Protein AF-A0A387FQD9-F1 (afdb_monomer)

Radius of gyration: 23.1 Å; Cα contacts (8 Å, |Δi|>4): 58; chains: 1; bounding box: 41×19×72 Å

Secondary structure (DSSP, 8-state):
-HHHHHHHHHHHHHHHHHHHHHHHHHHHHHHHHHHHHHHHHHHHHHHHHHHHHSPPPHHHHHHHHHHHHHHHHHHHHHHHHHHHHHHHHHHHHHHHHHHHHHTT-

Foldseek 3Di:
DVVVLVVVLVVLVVVLVVLVVVLVVLVVVLVVLVVVLVVLVVVLVVLVVVVVVDPDDPVSVVVNVVSVVVSVVSVVVSVVSVVVNVVSVVVSVVSVVVSVVSVVD

Organism: NCBI:txid1312183

Structure (mmCIF, N/CA/C/O backbone):
data_AF-A0A387FQD9-F1
#
_entry.id   AF-A0A387FQD9-F1
#
loop_
_atom_site.group_PDB
_atom_site.id
_atom_site.type_symbol
_atom_site.label_atom_id
_atom_site.label_alt_id
_atom_site.label_comp_id
_atom_site.label_asym_id
_atom_site.label_entity_id
_atom_site.label_seq_id
_atom_site.pdbx_PDB_ins_code
_atom_site.Cartn_x
_atom_site.Cartn_y
_atom_site.Cartn_z
_atom_site.occupancy
_atom_site.B_iso_or_equiv
_atom_site.auth_seq_id
_atom_site.auth_comp_id
_atom_site.auth_asym_id
_atom_site.auth_atom_id
_atom_site.pdbx_PDB_model_num
ATOM 1 N N . MET A 1 1 ? 15.376 8.543 -37.983 1.00 59.47 1 MET A N 1
ATOM 2 C CA . MET A 1 1 ? 15.934 7.271 -37.478 1.00 59.47 1 MET A CA 1
ATOM 3 C C . MET A 1 1 ? 16.839 7.515 -36.285 1.00 59.47 1 MET A C 1
ATOM 5 O O . MET A 1 1 ? 16.264 7.717 -35.237 1.00 59.47 1 MET A O 1
ATOM 9 N N . ALA A 1 2 ? 18.167 7.669 -36.391 1.00 68.06 2 ALA A N 1
ATOM 10 C CA . ALA A 1 2 ? 19.024 7.744 -35.187 1.00 68.06 2 ALA A CA 1
ATOM 11 C C . ALA A 1 2 ? 18.677 8.854 -34.158 1.00 68.06 2 ALA A C 1
ATOM 13 O O . ALA A 1 2 ? 18.931 8.684 -32.970 1.00 68.06 2 ALA A O 1
ATOM 14 N N . ASP A 1 3 ? 18.108 9.982 -34.599 1.00 73.62 3 ASP A N 1
ATOM 15 C CA . ASP A 1 3 ? 17.670 11.077 -33.711 1.00 73.62 3 ASP A CA 1
ATOM 16 C C . ASP A 1 3 ? 16.284 10.805 -33.082 1.00 73.62 3 ASP A C 1
ATOM 18 O O . ASP A 1 3 ? 16.057 11.109 -31.918 1.00 73.62 3 ASP A O 1
ATOM 22 N N . GLU A 1 4 ? 15.385 10.129 -33.811 1.00 77.56 4 GLU A N 1
ATOM 23 C CA . GLU A 1 4 ? 14.048 9.739 -33.325 1.00 77.56 4 GLU A CA 1
ATOM 24 C C . GLU A 1 4 ? 14.126 8.596 -32.303 1.00 77.56 4 GLU A C 1
ATOM 26 O O . GLU A 1 4 ? 13.404 8.612 -31.308 1.00 77.56 4 GLU A O 1
ATOM 31 N N . ASP A 1 5 ? 15.032 7.633 -32.507 1.00 81.94 5 ASP A N 1
ATOM 32 C CA . ASP A 1 5 ? 15.258 6.523 -31.571 1.00 81.94 5 ASP A CA 1
ATOM 33 C C . ASP A 1 5 ? 15.861 7.029 -30.252 1.00 81.94 5 ASP A C 1
ATOM 35 O O . ASP A 1 5 ? 15.514 6.569 -29.161 1.00 81.94 5 ASP A O 1
ATOM 39 N N . LYS A 1 6 ? 16.716 8.054 -30.342 1.00 86.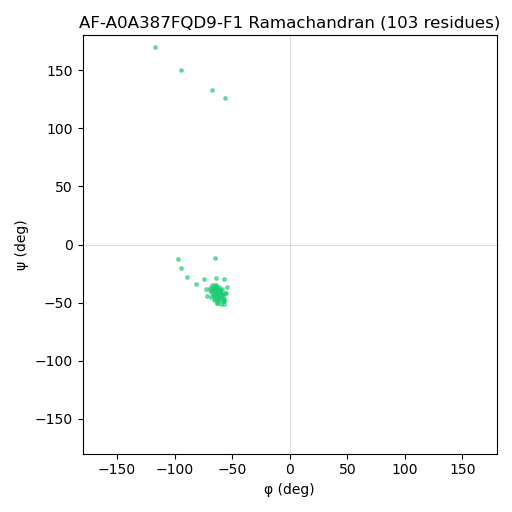06 6 LYS A N 1
ATOM 40 C CA . LYS A 1 6 ? 17.279 8.747 -29.184 1.00 86.06 6 LYS A CA 1
ATOM 41 C C . LYS A 1 6 ? 16.215 9.539 -28.419 1.00 86.06 6 LYS A C 1
ATOM 43 O O . LYS A 1 6 ? 16.163 9.436 -27.194 1.00 86.06 6 LYS A O 1
ATOM 48 N N . ASP A 1 7 ? 15.352 10.274 -29.117 1.00 90.81 7 ASP A N 1
ATOM 49 C CA . ASP A 1 7 ? 14.244 11.010 -28.499 1.00 90.81 7 ASP A CA 1
ATOM 50 C C . ASP A 1 7 ? 13.234 10.066 -27.824 1.00 90.81 7 ASP A C 1
ATOM 52 O O . ASP A 1 7 ? 12.759 10.341 -26.716 1.00 90.81 7 ASP A O 1
ATOM 56 N N . LEU A 1 8 ? 12.946 8.916 -28.446 1.00 91.50 8 LEU A N 1
ATOM 57 C CA . LEU A 1 8 ? 12.107 7.867 -27.865 1.00 91.50 8 LEU A CA 1
ATOM 58 C C . LEU A 1 8 ? 12.738 7.279 -26.596 1.00 91.50 8 LEU A C 1
ATOM 60 O O . LEU A 1 8 ? 12.064 7.153 -25.570 1.00 91.50 8 LEU A O 1
ATOM 64 N N . LEU A 1 9 ? 14.030 6.948 -26.637 1.00 93.75 9 LEU A N 1
ATOM 65 C CA . LEU A 1 9 ? 14.754 6.433 -25.478 1.00 93.75 9 LEU A CA 1
ATOM 66 C C . LEU A 1 9 ? 14.760 7.445 -24.323 1.00 93.75 9 LEU A C 1
ATOM 68 O O . LEU A 1 9 ? 14.489 7.075 -23.177 1.00 93.75 9 LEU A O 1
ATOM 72 N N . ASP A 1 10 ? 15.007 8.723 -24.611 1.00 95.25 10 ASP A N 1
ATOM 73 C CA . ASP A 1 10 ? 14.970 9.795 -23.615 1.00 95.25 10 ASP A CA 1
ATOM 74 C C . ASP A 1 10 ? 13.569 9.950 -22.999 1.00 95.25 10 ASP A C 1
ATOM 76 O O . ASP A 1 10 ? 13.440 10.142 -21.782 1.00 95.25 10 ASP A O 1
ATOM 80 N N . ALA A 1 11 ? 12.506 9.823 -23.799 1.00 96.06 11 ALA A N 1
ATOM 81 C CA . ALA A 1 11 ? 11.130 9.841 -23.310 1.00 96.06 11 ALA A CA 1
ATOM 82 C C . ALA A 1 11 ? 10.830 8.649 -22.382 1.00 96.06 11 ALA A C 1
ATOM 84 O O . ALA A 1 11 ? 10.265 8.838 -21.299 1.00 96.06 11 ALA A O 1
ATOM 85 N N . LEU A 1 12 ? 11.259 7.439 -22.754 1.00 97.06 12 LEU A N 1
ATOM 86 C CA . LEU A 1 12 ? 11.090 6.232 -21.938 1.00 97.06 12 LEU A CA 1
ATOM 87 C C . LEU A 1 12 ? 11.847 6.329 -20.609 1.00 97.06 12 LEU A C 1
ATOM 89 O O . LEU A 1 12 ? 11.294 6.009 -19.555 1.00 97.06 12 LEU A O 1
ATOM 93 N N . VAL A 1 13 ? 13.083 6.834 -20.621 1.00 96.56 13 VAL A N 1
ATOM 94 C CA . VAL A 1 13 ? 13.875 7.032 -19.397 1.00 96.56 13 VAL A CA 1
ATOM 95 C C . VAL A 1 13 ? 13.205 8.045 -18.465 1.00 96.56 13 VAL A C 1
ATOM 97 O O . VAL A 1 13 ? 13.109 7.796 -17.261 1.00 96.56 13 VAL A O 1
ATOM 100 N N . ARG A 1 14 ? 12.684 9.162 -18.991 1.00 97.75 14 ARG A N 1
ATOM 101 C CA . ARG A 1 14 ? 11.923 10.135 -18.184 1.00 97.75 14 ARG A CA 1
ATOM 102 C C . ARG A 1 14 ? 10.668 9.508 -17.585 1.00 97.75 14 ARG A C 1
ATOM 104 O O . ARG A 1 14 ? 10.404 9.705 -16.398 1.00 97.75 14 ARG A O 1
ATOM 111 N N . LYS A 1 15 ? 9.928 8.722 -18.376 1.00 97.69 15 LYS A N 1
ATOM 112 C CA . LYS A 1 15 ? 8.748 7.990 -17.903 1.00 97.69 15 LYS A CA 1
ATOM 113 C C . LYS A 1 15 ? 9.114 7.039 -16.762 1.00 97.69 15 LYS A C 1
ATOM 115 O O . LYS A 1 15 ? 8.473 7.076 -15.716 1.00 97.69 15 LYS A O 1
ATOM 120 N N . ARG A 1 16 ? 10.194 6.267 -16.911 1.00 97.69 16 ARG A N 1
ATOM 121 C CA . ARG A 1 16 ? 10.705 5.362 -15.872 1.00 97.69 16 ARG A CA 1
ATOM 122 C C . ARG A 1 16 ? 11.017 6.095 -14.568 1.00 97.69 16 ARG A C 1
ATOM 124 O O . ARG A 1 16 ? 10.604 5.649 -13.503 1.00 97.69 16 ARG A O 1
ATOM 131 N N . VAL A 1 17 ? 11.731 7.222 -14.635 1.00 98.12 17 VAL A N 1
ATOM 132 C CA . VAL A 1 17 ? 12.060 8.029 -13.444 1.00 98.12 17 VAL A CA 1
ATOM 133 C C . VAL A 1 17 ? 10.789 8.525 -12.752 1.00 98.12 17 VAL A C 1
ATOM 135 O O . VAL A 1 17 ? 10.693 8.449 -11.527 1.00 98.12 17 VAL A O 1
ATOM 138 N N . SER A 1 18 ? 9.797 8.977 -13.525 1.00 98.25 18 SER A N 1
ATOM 139 C CA . SER A 1 18 ? 8.501 9.392 -12.983 1.00 98.25 18 SER A CA 1
ATOM 140 C C . SER A 1 18 ? 7.778 8.239 -12.283 1.00 98.25 18 SER A C 1
ATOM 142 O O . SER A 1 18 ? 7.309 8.412 -11.162 1.00 98.25 18 SER A O 1
ATOM 144 N N . LEU A 1 19 ? 7.722 7.056 -12.900 1.00 97.94 19 LEU A N 1
ATOM 145 C CA . LEU A 1 19 ? 7.061 5.885 -12.318 1.00 97.94 19 LEU A CA 1
ATOM 146 C C . LEU A 1 19 ? 7.743 5.410 -11.033 1.00 97.94 19 LEU A C 1
ATOM 148 O O . LEU A 1 19 ? 7.068 5.148 -10.044 1.00 97.94 19 LEU A O 1
ATOM 152 N N . VAL A 1 20 ? 9.077 5.378 -10.995 1.00 97.88 20 VAL A N 1
ATOM 153 C CA . VAL A 1 20 ? 9.823 5.036 -9.771 1.00 97.88 20 VAL A CA 1
ATOM 154 C C . VAL A 1 20 ? 9.538 6.039 -8.646 1.00 97.88 20 VAL A C 1
ATOM 156 O O . VAL A 1 20 ? 9.434 5.650 -7.480 1.00 97.88 20 VAL A O 1
ATOM 159 N N . SER A 1 21 ? 9.372 7.324 -8.975 1.00 98.19 21 SER A N 1
ATOM 160 C CA . SER A 1 21 ? 8.947 8.335 -8.002 1.00 98.19 21 SER A CA 1
ATOM 161 C C . SER A 1 21 ? 7.543 8.043 -7.462 1.00 98.19 21 SER A C 1
ATOM 163 O O . SER A 1 21 ? 7.348 8.079 -6.246 1.00 98.19 21 SER A O 1
ATOM 165 N N . THR A 1 22 ? 6.601 7.670 -8.334 1.00 98.06 22 THR A N 1
ATOM 166 C CA . THR A 1 22 ? 5.249 7.239 -7.950 1.00 98.06 22 THR A CA 1
ATOM 167 C C . THR A 1 22 ? 5.282 6.016 -7.033 1.00 98.06 22 THR A C 1
ATOM 169 O O . THR A 1 22 ? 4.727 6.077 -5.938 1.00 98.06 22 THR A O 1
ATOM 172 N N . VAL A 1 23 ? 5.997 4.947 -7.407 1.00 98.38 23 VAL A N 1
ATOM 173 C CA . VAL A 1 23 ? 6.153 3.731 -6.582 1.00 98.38 23 VAL A CA 1
ATOM 174 C C . VAL A 1 23 ? 6.724 4.074 -5.206 1.00 98.38 23 VAL A C 1
ATOM 176 O O . VAL A 1 23 ? 6.231 3.593 -4.187 1.00 98.38 23 VAL A O 1
ATOM 179 N N . SER A 1 24 ? 7.717 4.965 -5.152 1.00 98.12 24 SER A N 1
ATOM 180 C CA . SER A 1 24 ? 8.326 5.400 -3.889 1.00 98.12 24 SER A CA 1
ATOM 181 C C . SER A 1 24 ? 7.327 6.149 -3.000 1.00 98.12 24 SER A C 1
ATOM 183 O O . SER A 1 24 ? 7.265 5.905 -1.794 1.00 98.12 24 SER A O 1
ATOM 185 N N . ALA A 1 25 ? 6.523 7.043 -3.582 1.00 98.44 25 ALA A N 1
ATOM 186 C CA . ALA A 1 25 ? 5.497 7.788 -2.857 1.00 98.44 25 ALA A CA 1
ATOM 187 C C . ALA A 1 25 ? 4.378 6.871 -2.338 1.00 98.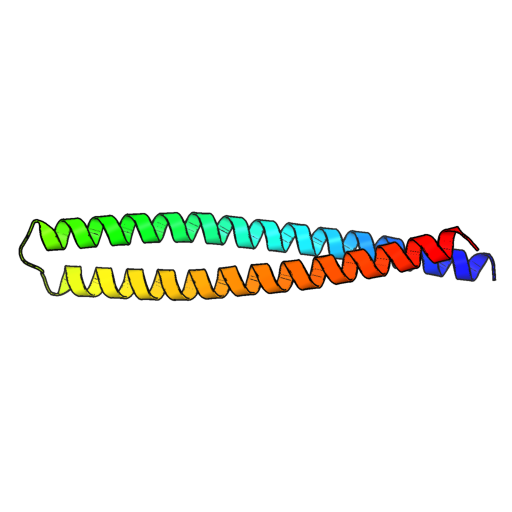44 25 ALA A C 1
ATOM 189 O O . ALA A 1 25 ? 3.969 6.994 -1.180 1.00 98.44 25 ALA A O 1
ATOM 190 N N . LEU A 1 26 ? 3.922 5.925 -3.162 1.00 98.25 26 LEU A N 1
ATOM 191 C CA . LEU A 1 26 ? 2.919 4.935 -2.779 1.00 98.25 26 LEU A CA 1
ATOM 192 C C . LEU A 1 26 ? 3.438 4.006 -1.679 1.00 98.25 26 LEU A C 1
ATOM 194 O O . LEU A 1 26 ? 2.760 3.812 -0.675 1.00 98.25 26 LEU A O 1
ATOM 198 N N . THR A 1 27 ? 4.677 3.525 -1.799 1.00 98.31 27 THR A N 1
ATOM 199 C CA . THR A 1 27 ? 5.330 2.708 -0.764 1.00 98.31 27 THR A CA 1
ATOM 200 C C . THR A 1 27 ? 5.424 3.459 0.564 1.00 98.31 27 THR A C 1
ATOM 202 O O . THR A 1 27 ? 5.123 2.905 1.622 1.00 98.31 27 THR A O 1
ATOM 205 N N . ALA A 1 28 ? 5.781 4.747 0.537 1.00 98.56 28 ALA A N 1
ATOM 206 C CA . ALA A 1 28 ? 5.810 5.576 1.741 1.00 98.56 28 ALA A CA 1
ATOM 207 C C . ALA A 1 28 ? 4.411 5.758 2.361 1.00 98.56 28 ALA A C 1
ATOM 209 O O . ALA A 1 28 ? 4.263 5.710 3.586 1.00 98.56 28 ALA A O 1
ATOM 210 N N . LYS A 1 29 ? 3.377 5.940 1.529 1.00 98.38 29 LYS A N 1
ATOM 211 C CA . LYS A 1 29 ? 1.975 6.025 1.963 1.00 98.38 29 LYS A CA 1
ATOM 212 C C . LYS A 1 29 ? 1.509 4.710 2.598 1.00 98.38 29 LYS A C 1
ATOM 214 O O . LYS A 1 29 ? 0.958 4.752 3.698 1.00 98.38 29 LYS A O 1
ATOM 219 N N . ALA A 1 30 ? 1.789 3.571 1.966 1.00 98.50 30 ALA A N 1
ATOM 220 C CA . ALA A 1 30 ? 1.477 2.242 2.488 1.00 98.50 30 ALA A CA 1
ATOM 221 C C . ALA A 1 30 ? 2.162 2.001 3.843 1.00 98.50 30 ALA A C 1
ATOM 223 O O . ALA A 1 30 ? 1.498 1.651 4.816 1.00 98.50 30 ALA A O 1
ATOM 224 N N . LEU A 1 31 ? 3.457 2.314 3.966 1.00 98.50 31 LEU A N 1
ATOM 225 C CA . LEU A 1 31 ? 4.183 2.181 5.233 1.00 98.50 31 LEU A CA 1
ATOM 226 C C . LEU A 1 31 ? 3.570 3.040 6.350 1.00 98.50 31 LEU A C 1
ATOM 228 O O . LEU A 1 31 ? 3.412 2.574 7.479 1.00 98.50 31 LEU A O 1
ATOM 232 N N . LYS A 1 32 ? 3.193 4.286 6.042 1.00 98.38 32 LYS A N 1
ATOM 233 C CA . LYS A 1 32 ? 2.530 5.174 7.00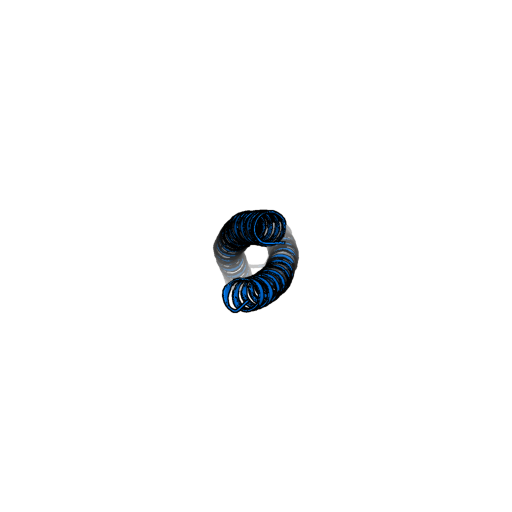6 1.00 98.38 32 LYS A CA 1
ATOM 234 C C . LYS A 1 32 ? 1.177 4.612 7.452 1.00 98.38 32 LYS A C 1
ATOM 236 O O . LYS A 1 32 ? 0.854 4.685 8.636 1.00 98.38 32 LYS A O 1
ATOM 241 N N . LEU A 1 33 ? 0.396 4.054 6.526 1.00 98.25 33 LEU A N 1
ATOM 242 C CA . LEU A 1 33 ? -0.875 3.402 6.842 1.00 98.25 33 LEU A CA 1
ATOM 243 C C . LEU A 1 33 ? -0.659 2.166 7.719 1.00 98.25 33 LEU A C 1
ATOM 245 O O . LEU A 1 33 ? -1.321 2.053 8.744 1.00 98.25 33 LEU A O 1
ATOM 249 N N . ALA A 1 34 ? 0.310 1.305 7.402 1.00 97.88 34 ALA A N 1
ATOM 250 C CA . ALA A 1 34 ? 0.642 0.126 8.205 1.00 97.88 34 ALA A CA 1
ATOM 251 C C . ALA A 1 34 ? 1.040 0.484 9.651 1.00 97.88 34 ALA A C 1
ATOM 253 O O . ALA A 1 34 ? 0.583 -0.144 10.611 1.00 97.88 34 ALA A O 1
ATOM 254 N N . GLN A 1 35 ? 1.849 1.535 9.822 1.00 98.19 35 GLN A N 1
ATOM 255 C CA . GLN A 1 35 ? 2.210 2.057 11.144 1.00 98.19 35 GLN A CA 1
ATOM 256 C C . GLN A 1 35 ? 0.984 2.573 11.903 1.00 98.19 35 GLN A C 1
ATOM 258 O O . GLN A 1 35 ? 0.819 2.288 13.087 1.00 98.19 35 GLN A O 1
ATOM 263 N N . ALA A 1 36 ? 0.110 3.315 11.223 1.00 97.94 36 ALA A N 1
ATOM 264 C CA . ALA A 1 36 ? -1.081 3.876 11.839 1.00 97.94 36 ALA A CA 1
ATOM 265 C C . ALA A 1 36 ? -2.115 2.789 12.199 1.00 97.94 36 ALA A C 1
ATOM 267 O O . ALA A 1 36 ? -2.688 2.850 13.283 1.00 97.94 36 ALA A O 1
ATOM 268 N N . ILE A 1 37 ? -2.294 1.765 11.354 1.00 98.31 37 ILE A N 1
ATOM 269 C CA . ILE A 1 37 ? -3.111 0.573 11.649 1.00 98.31 37 ILE A CA 1
ATOM 270 C C . ILE A 1 37 ? -2.595 -0.110 12.915 1.00 98.31 37 ILE A C 1
ATOM 272 O O . ILE A 1 37 ? -3.381 -0.391 13.811 1.00 98.31 37 ILE A O 1
ATOM 276 N N . SER A 1 38 ? -1.277 -0.299 13.029 1.00 97.94 38 SER A N 1
ATOM 277 C CA . SER A 1 38 ? -0.673 -0.900 14.225 1.00 97.94 38 SER A CA 1
ATOM 278 C C . SER A 1 38 ? -0.988 -0.099 15.495 1.00 97.94 38 SER A C 1
ATOM 280 O O . SER A 1 38 ? -1.242 -0.686 16.541 1.00 97.94 38 SER A O 1
ATOM 282 N N . GLY A 1 39 ? -1.006 1.237 15.410 1.00 97.69 39 GLY A N 1
ATOM 283 C CA . GLY A 1 39 ? -1.420 2.097 16.521 1.00 97.69 39 GLY A CA 1
ATOM 284 C C . GLY A 1 39 ? -2.879 1.871 16.929 1.00 97.69 39 GLY A C 1
ATOM 285 O O . GLY A 1 39 ? -3.156 1.643 18.103 1.00 97.69 39 GLY A O 1
ATOM 286 N N . VAL A 1 40 ? -3.796 1.855 15.957 1.00 97.81 40 VAL A N 1
ATOM 287 C CA . VAL A 1 40 ? -5.227 1.622 16.216 1.00 97.81 40 VAL A CA 1
ATOM 288 C C . VAL A 1 40 ? -5.480 0.212 16.757 1.00 97.81 40 VAL A C 1
ATOM 290 O O . VAL A 1 40 ? -6.282 0.047 17.670 1.00 97.81 40 VAL A O 1
ATOM 293 N N . ASP A 1 41 ? -4.774 -0.804 16.261 1.00 98.19 41 ASP A N 1
ATOM 294 C CA . ASP A 1 41 ? -4.913 -2.182 16.746 1.00 98.19 41 ASP A CA 1
ATOM 295 C C . ASP A 1 41 ? -4.470 -2.329 18.210 1.00 98.19 41 ASP A C 1
ATOM 297 O O . ASP A 1 41 ? -5.091 -3.063 18.982 1.00 98.19 41 ASP A O 1
ATOM 301 N N . MET A 1 42 ? -3.445 -1.580 18.628 1.00 98.12 42 MET A N 1
ATOM 302 C CA . MET A 1 42 ? -3.047 -1.512 20.037 1.00 98.12 42 MET A CA 1
ATOM 303 C C . MET A 1 42 ? -4.119 -0.843 20.907 1.00 98.12 42 MET A C 1
ATOM 305 O O . MET A 1 42 ? -4.361 -1.296 22.029 1.00 98.12 42 MET A O 1
ATOM 309 N N . ASP A 1 43 ? -4.788 0.195 20.399 1.00 97.44 43 ASP A N 1
ATOM 310 C CA . ASP A 1 43 ? -5.893 0.858 21.100 1.00 97.44 43 ASP A CA 1
ATOM 311 C C . ASP A 1 43 ? -7.135 -0.038 21.204 1.00 97.44 43 ASP A C 1
ATOM 313 O O . ASP A 1 43 ? -7.743 -0.115 22.273 1.00 97.44 43 ASP A O 1
ATOM 317 N N . ILE A 1 44 ? -7.468 -0.779 20.143 1.00 98.25 44 ILE A N 1
ATOM 318 C CA . ILE A 1 44 ? -8.525 -1.801 20.154 1.00 98.25 44 ILE A CA 1
ATOM 319 C C . ILE A 1 44 ? -8.234 -2.834 21.244 1.00 98.25 44 ILE A C 1
ATOM 321 O O . ILE A 1 44 ? -9.081 -3.074 22.103 1.00 98.25 44 ILE A O 1
ATOM 325 N N . LEU A 1 45 ? -7.016 -3.387 21.276 1.00 98.06 45 LEU A N 1
ATOM 326 C CA . LEU A 1 45 ? -6.630 -4.373 22.285 1.00 98.06 45 LEU A CA 1
ATOM 327 C C . LEU A 1 45 ? -6.713 -3.800 23.709 1.00 98.06 45 LEU A C 1
ATOM 329 O O . LEU A 1 45 ? -7.172 -4.480 24.630 1.00 98.06 45 LEU A O 1
ATOM 333 N N . ARG A 1 46 ? -6.293 -2.543 23.911 1.00 97.19 46 ARG A N 1
ATOM 334 C CA . ARG A 1 46 ? -6.438 -1.843 25.198 1.00 97.19 46 ARG A CA 1
ATOM 335 C C . ARG A 1 46 ? -7.907 -1.788 25.626 1.00 97.19 46 ARG A C 1
ATOM 337 O O . ARG A 1 46 ? -8.202 -2.116 26.776 1.00 97.19 46 ARG A O 1
ATOM 344 N N . LEU A 1 47 ? -8.804 -1.391 24.724 1.00 96.94 47 LEU A N 1
ATOM 345 C CA . LEU A 1 47 ? -10.239 -1.259 24.993 1.00 96.94 47 LEU A CA 1
ATOM 346 C C . LEU A 1 47 ? -10.897 -2.608 25.290 1.00 96.94 47 LEU A C 1
ATOM 348 O O . LEU A 1 47 ? -11.645 -2.726 26.261 1.00 96.94 47 LEU A O 1
ATOM 352 N N . GLU A 1 48 ? -10.570 -3.647 24.524 1.00 96.25 48 GLU A N 1
ATOM 353 C CA . GLU A 1 48 ? -11.047 -5.013 24.766 1.00 96.25 48 GLU A CA 1
ATOM 354 C C . GLU A 1 48 ? -10.616 -5.528 26.146 1.00 96.25 48 GLU A C 1
ATOM 356 O O . GLU A 1 48 ? -11.419 -6.105 26.885 1.00 96.25 48 GLU A O 1
ATOM 361 N N . LEU A 1 49 ? -9.365 -5.270 26.542 1.00 96.56 49 LEU A N 1
ATOM 362 C CA . LEU A 1 49 ? -8.860 -5.636 27.866 1.00 96.56 49 LEU A CA 1
ATOM 363 C C . LEU A 1 49 ? -9.553 -4.858 28.990 1.00 96.56 49 LEU A C 1
ATOM 365 O O . LEU A 1 49 ? -9.823 -5.428 30.049 1.00 96.56 49 LEU A O 1
ATOM 369 N N . GLU A 1 50 ? -9.838 -3.573 28.791 1.00 95.56 50 GLU A N 1
ATOM 370 C CA . GLU A 1 50 ? -10.543 -2.744 29.770 1.00 95.56 50 GLU A CA 1
ATOM 371 C C . GLU A 1 50 ? -11.991 -3.209 29.967 1.00 95.56 50 GLU A C 1
ATOM 373 O O . GLU A 1 50 ? -12.431 -3.365 31.109 1.00 95.56 50 GLU A O 1
ATOM 378 N N . ILE A 1 51 ? -12.686 -3.524 28.870 1.00 95.06 51 ILE A N 1
ATOM 379 C CA . ILE A 1 51 ? -14.031 -4.113 28.870 1.00 95.06 51 ILE A CA 1
ATOM 380 C C . ILE A 1 51 ? -14.034 -5.509 29.498 1.00 95.06 51 ILE A C 1
ATOM 382 O O . ILE A 1 51 ? -14.999 -5.881 30.152 1.00 95.06 51 ILE A O 1
ATOM 386 N N . SER A 1 52 ? -12.977 -6.302 29.322 1.00 92.56 52 SER A N 1
ATOM 387 C CA . SER A 1 52 ? -12.897 -7.627 29.942 1.00 92.56 52 SER A CA 1
ATOM 388 C C . SER A 1 52 ? -12.616 -7.566 31.447 1.00 92.56 52 SER A C 1
ATOM 390 O O . SER A 1 52 ? -12.981 -8.497 32.166 1.00 92.56 52 SER A O 1
ATOM 392 N N . ARG A 1 53 ? -11.910 -6.533 31.924 1.00 93.31 53 ARG A N 1
ATOM 393 C CA . ARG A 1 53 ? -11.512 -6.385 33.337 1.00 93.31 53 ARG A CA 1
ATOM 394 C C . ARG A 1 53 ? -12.553 -5.655 34.177 1.00 93.31 53 ARG A C 1
ATOM 396 O O . ARG A 1 53 ? -12.618 -5.885 35.381 1.00 93.31 53 ARG A O 1
ATOM 403 N N . ASN A 1 54 ? -13.339 -4.785 33.555 1.00 86.81 54 ASN A N 1
ATOM 404 C CA . ASN A 1 54 ? -14.389 -4.001 34.195 1.00 86.81 54 ASN A CA 1
ATOM 405 C C . ASN A 1 54 ? -15.757 -4.377 33.614 1.00 86.81 54 ASN A C 1
ATOM 407 O O . ASN A 1 54 ? -15.844 -5.081 32.619 1.00 86.81 54 ASN A O 1
ATOM 411 N 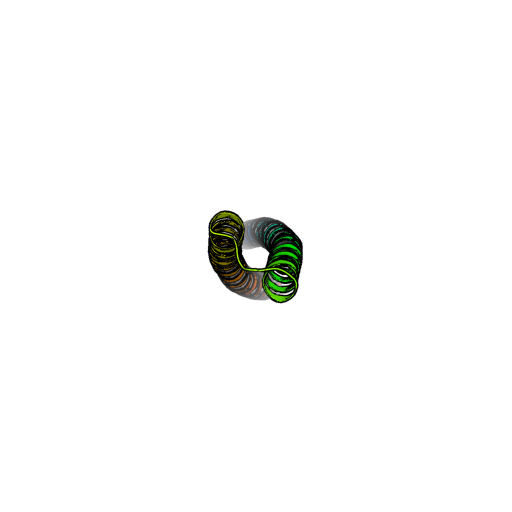N . ALA A 1 55 ? -16.857 -3.917 34.210 1.00 83.38 55 ALA A N 1
ATOM 412 C CA . ALA A 1 55 ? -18.145 -4.037 33.531 1.00 83.38 55 ALA A CA 1
ATOM 413 C C . ALA A 1 55 ? -18.147 -3.128 32.280 1.00 83.38 55 ALA A C 1
ATOM 415 O O . ALA A 1 55 ? -17.752 -1.964 32.404 1.00 83.38 55 ALA A O 1
ATOM 416 N N . PRO A 1 56 ? -18.590 -3.610 31.101 1.00 84.25 56 PRO A N 1
ATOM 417 C CA . PRO A 1 56 ? -18.669 -2.782 29.906 1.00 84.25 56 PRO A CA 1
ATOM 418 C C . PRO A 1 56 ? -19.528 -1.547 30.168 1.00 84.25 56 PRO A C 1
ATOM 420 O O . PRO A 1 56 ? -20.681 -1.654 30.590 1.00 84.25 56 PRO A O 1
ATOM 423 N N . SER A 1 57 ? -18.968 -0.370 29.897 1.00 91.94 57 SER A N 1
ATOM 424 C CA . SER A 1 57 ? -19.730 0.873 29.834 1.00 91.94 57 SER A CA 1
ATOM 425 C C . SER A 1 57 ? -20.130 1.148 28.386 1.00 91.94 57 SER A C 1
ATOM 427 O O . SER A 1 57 ? -19.413 0.782 27.454 1.00 91.94 57 SER A O 1
ATOM 429 N N . THR A 1 58 ? -21.261 1.827 28.180 1.00 91.88 58 THR A N 1
ATOM 430 C CA . THR A 1 58 ? -21.707 2.235 26.837 1.00 91.88 58 THR A CA 1
ATOM 431 C C . THR A 1 58 ? -20.632 3.039 26.103 1.00 91.88 58 THR A C 1
ATOM 433 O O . THR A 1 58 ? -20.447 2.857 24.905 1.00 91.88 58 THR A O 1
ATOM 436 N N . GLN A 1 59 ? -19.887 3.878 26.830 1.00 93.31 59 GLN A N 1
ATOM 437 C CA . GLN A 1 59 ? -18.799 4.677 26.271 1.00 93.31 59 GLN A CA 1
ATOM 438 C C . GLN A 1 59 ? -17.645 3.803 25.760 1.00 93.31 59 GLN A C 1
ATOM 440 O O . GLN A 1 59 ? -17.193 4.010 24.641 1.00 93.31 59 GLN A O 1
ATOM 445 N N . LEU A 1 60 ? -17.210 2.800 26.533 1.00 94.56 60 LEU A N 1
ATOM 446 C CA . LEU A 1 60 ? -16.130 1.896 26.119 1.00 94.56 60 LEU A CA 1
ATOM 447 C C . LEU A 1 60 ? -16.523 1.046 24.907 1.00 94.56 60 LEU A C 1
ATOM 449 O O . LEU A 1 60 ? -15.719 0.851 24.000 1.00 94.56 60 LEU A O 1
ATOM 453 N N . VAL A 1 61 ? -17.765 0.554 24.875 1.00 95.19 61 VAL A N 1
ATOM 454 C CA . VAL A 1 61 ? -18.276 -0.225 23.736 1.00 95.19 61 VAL A CA 1
ATOM 455 C C . VAL A 1 61 ? -18.338 0.634 22.472 1.00 95.19 61 VAL A C 1
ATOM 457 O O . VAL A 1 61 ? -17.980 0.162 21.394 1.00 95.19 61 VAL A O 1
ATOM 460 N N . GLN A 1 62 ? -18.754 1.895 22.600 1.00 96.56 62 GLN A N 1
ATOM 461 C CA . GLN A 1 62 ? -18.773 2.833 21.482 1.00 96.56 62 GLN A CA 1
ATOM 462 C C . GLN A 1 62 ? -17.355 3.158 20.984 1.00 96.56 62 GLN A C 1
ATOM 464 O O . GLN A 1 62 ? -17.105 3.059 19.787 1.00 96.56 62 GLN A O 1
ATOM 469 N N . GLU A 1 63 ? -16.417 3.475 21.882 1.00 97.06 63 GLU A N 1
ATOM 470 C CA . GLU A 1 63 ? -15.020 3.775 21.525 1.00 97.06 63 GLU A CA 1
ATOM 471 C C . GLU A 1 63 ? -14.342 2.582 20.827 1.00 97.06 63 GLU A C 1
ATOM 473 O O . GLU A 1 63 ? -13.610 2.755 19.848 1.00 97.06 63 GLU A O 1
ATOM 478 N N . LEU A 1 64 ? -14.629 1.357 21.285 1.00 97.50 64 LEU A N 1
ATOM 479 C CA . LEU A 1 64 ? -14.155 0.132 20.642 1.00 97.50 64 LEU A CA 1
ATOM 480 C C . LEU A 1 64 ? -14.705 0.002 19.219 1.00 97.50 64 LEU A C 1
ATOM 482 O O . LEU A 1 64 ? -13.943 -0.273 18.293 1.00 97.50 64 LEU A O 1
ATOM 486 N N . HIS A 1 65 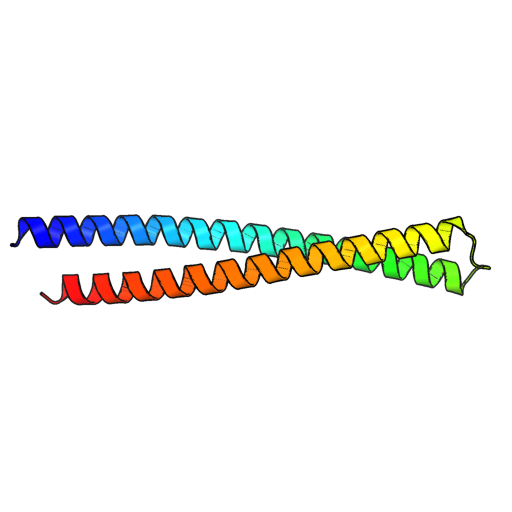? -16.007 0.227 19.035 1.00 97.69 65 HIS A N 1
ATOM 487 C CA . HIS A 1 65 ? -16.636 0.138 17.722 1.00 97.69 65 HIS A CA 1
ATOM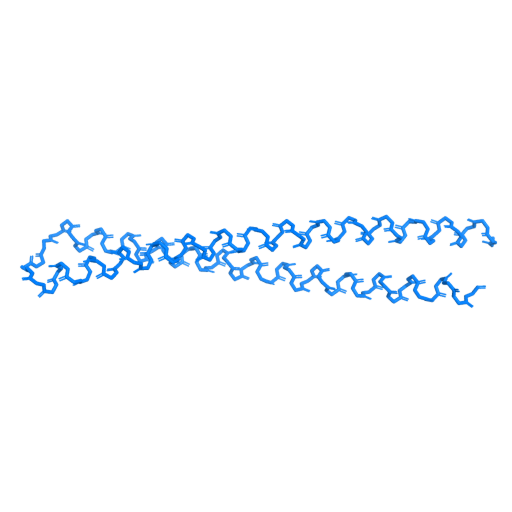 488 C C . HIS A 1 65 ? -16.072 1.178 16.744 1.00 97.69 65 HIS A C 1
ATOM 490 O O . HIS A 1 65 ? -15.690 0.829 15.629 1.00 97.69 65 HIS A O 1
ATOM 496 N N . GLU A 1 66 ? -15.930 2.430 17.181 1.00 97.94 66 GLU A N 1
ATOM 497 C CA . GLU A 1 66 ? -15.343 3.508 16.376 1.00 97.94 66 GLU A CA 1
ATOM 498 C C . GLU A 1 66 ? -13.891 3.194 15.978 1.00 97.94 66 GLU A C 1
ATOM 500 O O . GLU A 1 66 ? -13.491 3.408 14.829 1.00 97.94 66 GLU A O 1
ATOM 505 N N . SER A 1 67 ? -13.109 2.623 16.899 1.00 97.88 67 SER A N 1
ATOM 506 C CA . SER A 1 67 ? -11.727 2.205 16.637 1.00 97.88 67 SER A CA 1
ATOM 507 C C . SER A 1 67 ? -11.660 1.056 15.626 1.00 97.88 67 SER A C 1
ATOM 509 O O . SER A 1 67 ? -10.841 1.090 14.706 1.00 97.88 67 SER A O 1
ATOM 511 N N . GLN A 1 68 ? -12.553 0.069 15.738 1.00 98.25 68 GLN A N 1
ATOM 512 C CA . GLN A 1 68 ? -12.663 -1.051 14.798 1.00 98.25 68 GLN A CA 1
ATOM 513 C C . GLN A 1 68 ? -13.075 -0.591 13.393 1.00 98.25 68 GLN A C 1
ATOM 515 O O . GLN A 1 68 ? -12.461 -1.011 12.408 1.00 98.25 68 GLN A O 1
ATOM 520 N N . GLU A 1 69 ? -14.063 0.302 13.280 1.00 98.31 69 GLU A N 1
ATOM 521 C CA . GLU A 1 69 ? -14.452 0.900 11.998 1.00 98.31 69 GLU A CA 1
ATOM 522 C C . GLU A 1 69 ? -13.298 1.691 11.378 1.00 98.31 69 GLU A C 1
ATOM 524 O O . GLU A 1 69 ? -13.037 1.596 10.175 1.00 98.31 69 GLU A O 1
ATOM 529 N N . ASN A 1 70 ? -12.571 2.455 12.195 1.00 97.19 70 ASN A N 1
ATOM 530 C CA . ASN A 1 70 ? -11.414 3.197 11.729 1.00 97.19 70 ASN A CA 1
ATOM 531 C C . ASN A 1 70 ? -10.313 2.264 11.201 1.00 97.19 70 ASN A C 1
ATOM 533 O O . ASN A 1 70 ? -9.826 2.471 10.089 1.00 97.19 70 ASN A O 1
ATOM 537 N N . ALA A 1 71 ? -9.980 1.202 11.942 1.00 97.88 71 ALA A N 1
ATOM 538 C CA . ALA A 1 71 ? -9.020 0.192 11.505 1.00 97.88 71 ALA A CA 1
ATOM 539 C C . ALA A 1 71 ? -9.447 -0.469 10.185 1.00 97.88 71 ALA A C 1
ATOM 541 O O . ALA A 1 71 ? -8.620 -0.639 9.290 1.00 97.88 71 ALA A O 1
ATOM 542 N N . ALA A 1 72 ? -10.734 -0.795 10.024 1.00 98.25 72 ALA A N 1
ATOM 543 C CA . ALA A 1 72 ? -11.260 -1.375 8.789 1.00 98.25 72 ALA A CA 1
ATOM 544 C C . ALA A 1 72 ? -11.083 -0.436 7.584 1.00 98.25 72 ALA A C 1
ATOM 546 O O . ALA A 1 72 ? -10.582 -0.863 6.544 1.00 98.25 72 ALA A O 1
ATOM 547 N N . ARG A 1 73 ? -11.412 0.857 7.731 1.00 98.19 73 ARG A N 1
ATOM 548 C CA . ARG A 1 73 ? -11.191 1.856 6.668 1.00 98.19 73 ARG A CA 1
ATOM 549 C C . ARG A 1 73 ? -9.714 2.012 6.317 1.00 98.19 73 ARG A C 1
ATOM 551 O O . ARG A 1 73 ? -9.372 2.150 5.148 1.00 98.19 73 ARG A O 1
ATOM 558 N N . MET A 1 74 ? -8.838 2.003 7.319 1.00 97.94 74 MET A N 1
ATOM 55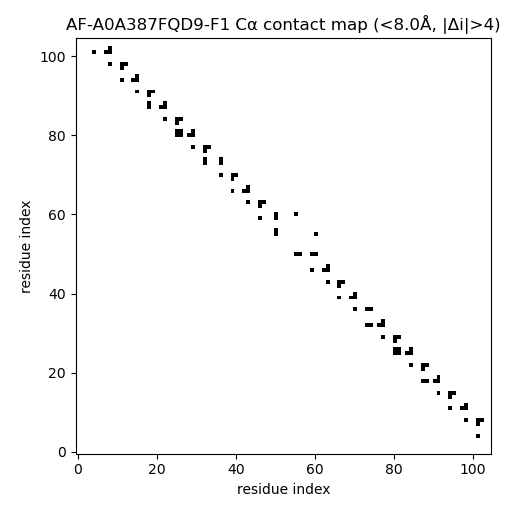9 C CA . MET A 1 74 ? -7.399 2.144 7.101 1.00 97.94 74 MET A CA 1
ATOM 560 C C . MET A 1 74 ? -6.799 0.922 6.407 1.00 97.94 74 MET A C 1
ATOM 562 O O . MET A 1 74 ? -5.938 1.097 5.551 1.00 97.94 74 MET A O 1
ATOM 566 N N . ARG A 1 75 ? -7.268 -0.290 6.735 1.00 98.19 75 ARG A N 1
ATOM 567 C CA . ARG A 1 75 ? -6.882 -1.524 6.033 1.00 98.19 75 ARG A CA 1
ATOM 568 C C . ARG A 1 75 ? -7.311 -1.491 4.572 1.00 98.19 75 ARG A C 1
ATOM 570 O O . ARG A 1 75 ? -6.465 -1.707 3.720 1.00 98.19 75 ARG A O 1
ATOM 577 N N . ALA A 1 76 ? -8.553 -1.099 4.283 1.00 98.31 76 ALA A N 1
ATOM 578 C CA . ALA A 1 76 ? -9.007 -0.929 2.901 1.00 98.31 76 ALA A CA 1
ATOM 579 C C . ALA A 1 76 ? -8.120 0.065 2.128 1.00 98.31 76 ALA A C 1
ATOM 581 O O . ALA A 1 76 ? -7.593 -0.265 1.075 1.00 98.31 76 ALA A O 1
ATOM 582 N N . ALA A 1 77 ? -7.841 1.239 2.706 1.00 97.88 77 ALA A N 1
ATOM 583 C CA . ALA A 1 77 ? -6.957 2.222 2.076 1.00 97.88 77 ALA A CA 1
ATOM 584 C C . ALA A 1 77 ? -5.503 1.735 1.916 1.00 97.88 77 ALA A C 1
ATOM 586 O O . ALA A 1 77 ? -4.784 2.210 1.034 1.00 97.88 77 ALA A O 1
ATOM 587 N N . HIS A 1 78 ? -5.035 0.850 2.799 1.00 98.38 78 HIS A N 1
ATOM 588 C CA . HIS A 1 78 ? -3.722 0.222 2.690 1.00 98.38 78 HIS A CA 1
ATOM 589 C C . HIS A 1 78 ? -3.697 -0.793 1.546 1.00 98.38 78 HIS A C 1
ATOM 591 O O . HIS A 1 78 ? -2.757 -0.766 0.756 1.00 98.38 78 HIS A O 1
ATOM 597 N N . ASP A 1 79 ? -4.730 -1.625 1.426 1.00 98.38 79 ASP A N 1
ATOM 598 C CA . ASP A 1 79 ? -4.872 -2.603 0.348 1.00 98.38 79 ASP A CA 1
ATOM 599 C C . ASP A 1 79 ? -4.965 -1.903 -1.017 1.00 98.38 79 ASP A C 1
ATOM 601 O O . ASP A 1 79 ? -4.206 -2.253 -1.919 1.00 98.38 79 ASP A O 1
ATOM 605 N N . ASP A 1 80 ? -5.741 -0.817 -1.121 1.00 98.31 80 ASP A N 1
ATOM 606 C CA . ASP A 1 80 ? -5.782 0.037 -2.318 1.00 98.31 80 ASP A CA 1
ATOM 607 C C . ASP A 1 80 ? -4.375 0.549 -2.693 1.00 98.31 80 ASP A C 1
ATOM 609 O O . ASP A 1 80 ? -3.981 0.544 -3.858 1.00 98.31 80 ASP A O 1
ATOM 613 N N . CYS A 1 81 ? -3.566 0.963 -1.704 1.00 97.94 81 CYS A N 1
ATOM 614 C CA . CYS A 1 81 ? -2.189 1.392 -1.972 1.00 97.94 81 CYS A CA 1
ATOM 615 C C . CYS A 1 81 ? -1.313 0.244 -2.483 1.00 97.94 81 CYS A C 1
ATOM 617 O O . CYS A 1 81 ? -0.437 0.490 -3.308 1.00 97.94 81 CYS A O 1
ATOM 619 N N . LEU A 1 82 ? -1.501 -0.983 -1.991 1.00 98.31 82 LEU A N 1
ATOM 620 C CA . LEU A 1 82 ? -0.747 -2.142 -2.470 1.00 98.31 82 LEU A CA 1
ATOM 621 C C . LEU A 1 82 ? -1.120 -2.494 -3.914 1.00 98.31 82 LEU A C 1
ATOM 623 O O . LEU A 1 82 ? -0.231 -2.813 -4.703 1.00 98.31 82 LEU A O 1
ATOM 627 N N . GLU A 1 83 ? -2.399 -2.388 -4.274 1.00 98.62 83 GLU A N 1
ATOM 628 C CA . GLU A 1 83 ? -2.861 -2.568 -5.653 1.00 98.62 83 GLU A CA 1
ATOM 629 C C . GLU A 1 83 ? -2.272 -1.498 -6.586 1.00 98.62 83 GL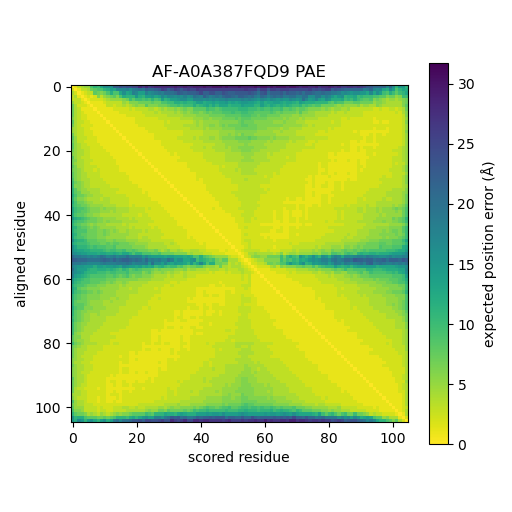U A C 1
ATOM 631 O O . GLU A 1 83 ? -1.734 -1.826 -7.647 1.00 98.62 83 GLU A O 1
ATOM 636 N N . GLU A 1 84 ? -2.284 -0.228 -6.166 1.00 98.31 84 GLU A N 1
ATOM 637 C CA . GLU A 1 84 ? -1.665 0.876 -6.911 1.00 98.31 84 GLU A CA 1
ATOM 638 C C . GLU A 1 84 ? -0.147 0.678 -7.089 1.00 98.31 84 GLU A C 1
ATOM 640 O O . GLU A 1 84 ? 0.392 0.969 -8.160 1.00 98.31 84 GLU A O 1
ATOM 645 N N . ILE A 1 85 ? 0.554 0.165 -6.067 1.00 98.44 85 ILE A N 1
ATOM 646 C CA . ILE A 1 85 ? 1.986 -0.169 -6.157 1.00 98.44 85 ILE A CA 1
ATOM 647 C C . ILE A 1 85 ? 2.208 -1.263 -7.195 1.00 98.44 85 ILE A C 1
ATOM 649 O O . ILE A 1 85 ? 3.041 -1.079 -8.080 1.00 98.44 85 ILE A O 1
ATOM 653 N N . ALA A 1 86 ? 1.458 -2.365 -7.119 1.00 98.44 86 ALA A N 1
ATOM 654 C CA . ALA A 1 86 ? 1.622 -3.494 -8.029 1.00 98.44 86 ALA A CA 1
ATOM 655 C C . ALA A 1 86 ? 1.414 -3.074 -9.495 1.00 98.44 86 ALA A C 1
ATOM 657 O O . ALA A 1 86 ? 2.217 -3.424 -10.360 1.00 98.44 86 ALA A O 1
ATOM 658 N N . ALA A 1 87 ? 0.391 -2.258 -9.764 1.00 98.44 87 ALA A N 1
ATOM 659 C CA . ALA A 1 87 ? 0.138 -1.717 -11.097 1.00 98.44 87 ALA A CA 1
ATOM 660 C C . ALA A 1 87 ? 1.279 -0.802 -11.584 1.00 98.44 87 ALA A C 1
ATOM 662 O O . ALA A 1 87 ? 1.722 -0.901 -12.729 1.00 98.44 87 ALA A O 1
ATOM 663 N N . ALA A 1 88 ? 1.793 0.075 -10.716 1.00 97.94 88 ALA A N 1
ATOM 664 C CA . ALA A 1 88 ? 2.904 0.957 -11.064 1.00 97.94 88 ALA A CA 1
ATOM 665 C C . ALA A 1 88 ? 4.214 0.181 -11.300 1.00 97.94 88 ALA A C 1
ATOM 667 O O . ALA A 1 88 ? 4.985 0.532 -12.194 1.00 97.94 88 ALA A O 1
ATOM 668 N N . GLU A 1 89 ? 4.473 -0.879 -10.533 1.00 98.31 89 GLU A N 1
ATOM 669 C CA . GLU A 1 89 ? 5.624 -1.768 -10.724 1.00 98.31 89 GLU A CA 1
ATOM 670 C C . GLU A 1 89 ? 5.537 -2.551 -12.041 1.00 98.31 89 GLU A C 1
ATOM 672 O O . GLU A 1 89 ? 6.546 -2.691 -12.739 1.00 98.31 89 GLU A O 1
ATOM 677 N N . GLU A 1 90 ? 4.342 -3.008 -12.425 1.00 98.44 90 GLU A N 1
ATOM 678 C CA . GLU A 1 90 ? 4.107 -3.627 -13.732 1.00 98.44 90 GLU A CA 1
ATOM 679 C C . GLU A 1 90 ? 4.404 -2.644 -14.874 1.00 98.44 90 GLU A C 1
ATOM 681 O O . GLU A 1 90 ? 5.131 -2.986 -15.813 1.00 98.44 90 GLU A O 1
ATOM 686 N N . GLU A 1 91 ? 3.951 -1.392 -14.756 1.00 98.19 91 GLU A N 1
ATOM 687 C CA . GLU A 1 91 ? 4.233 -0.359 -15.755 1.00 98.19 91 GLU A CA 1
ATOM 688 C C . GLU A 1 91 ? 5.735 -0.031 -15.845 1.00 98.19 91 GLU A C 1
ATOM 690 O O . GLU A 1 91 ? 6.271 0.167 -16.941 1.00 98.19 91 GLU A O 1
ATOM 695 N N . VAL A 1 92 ? 6.455 -0.015 -14.715 1.00 98.25 92 VAL A N 1
ATOM 696 C CA . VAL A 1 92 ? 7.924 0.112 -14.714 1.00 98.25 92 VAL A CA 1
ATOM 697 C C . VAL A 1 92 ? 8.558 -1.042 -15.485 1.00 98.25 92 VAL A C 1
ATOM 699 O O . VAL A 1 92 ? 9.440 -0.802 -16.310 1.00 98.25 92 VAL A O 1
ATOM 702 N N . ALA A 1 93 ? 8.109 -2.278 -15.260 1.00 98.06 93 ALA A N 1
ATOM 703 C CA . ALA A 1 93 ? 8.642 -3.446 -15.953 1.00 98.06 93 ALA A CA 1
ATOM 704 C C . ALA A 1 93 ? 8.389 -3.390 -17.471 1.00 98.06 93 ALA A C 1
ATOM 706 O O . ALA A 1 93 ? 9.260 -3.776 -18.255 1.00 98.06 93 ALA A O 1
ATOM 707 N N . ASP A 1 94 ? 7.233 -2.881 -17.901 1.00 98.12 94 ASP A N 1
ATOM 708 C CA . ASP A 1 94 ? 6.933 -2.635 -19.315 1.00 98.12 94 ASP A CA 1
ATOM 709 C C . ASP A 1 94 ? 7.853 -1.588 -19.940 1.00 98.12 94 ASP A C 1
ATOM 711 O O . ASP A 1 94 ? 8.378 -1.794 -21.039 1.00 98.12 94 ASP A O 1
ATOM 715 N N . VAL A 1 95 ? 8.077 -0.471 -19.248 1.00 97.69 95 VAL A N 1
ATOM 716 C CA . VAL A 1 95 ? 8.994 0.574 -19.718 1.00 97.69 95 VAL A CA 1
ATOM 717 C C . VAL A 1 95 ? 10.428 0.046 -19.772 1.00 97.69 95 VAL A C 1
ATOM 719 O O . VAL A 1 95 ? 11.131 0.305 -20.747 1.00 97.69 95 VAL A O 1
ATOM 722 N N . ASP A 1 96 ? 10.852 -0.753 -18.793 1.00 97.56 96 ASP A N 1
ATOM 723 C CA . ASP A 1 96 ? 12.182 -1.367 -18.777 1.00 97.56 96 ASP A CA 1
ATOM 724 C C . ASP A 1 96 ? 12.381 -2.330 -19.959 1.00 97.56 96 ASP A C 1
ATOM 726 O O . ASP A 1 96 ? 13.448 -2.323 -20.581 1.00 97.56 96 ASP A O 1
ATOM 730 N N . ARG A 1 97 ? 11.343 -3.086 -20.350 1.00 97.06 97 ARG A N 1
ATOM 731 C CA . ARG A 1 97 ? 11.355 -3.895 -21.583 1.00 97.06 97 ARG A CA 1
ATOM 732 C C . ARG A 1 97 ? 11.497 -3.029 -2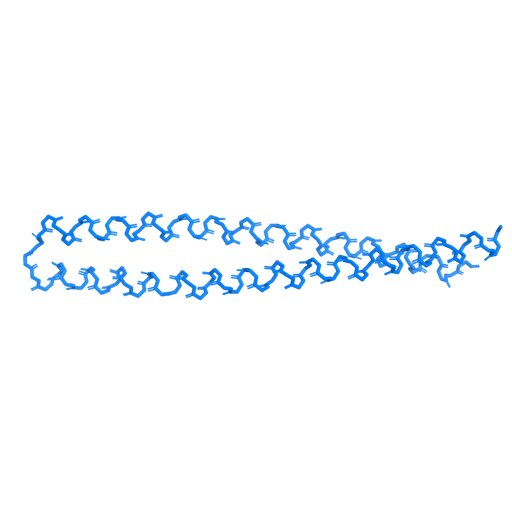2.837 1.00 97.06 97 ARG A C 1
ATOM 734 O O . ARG A 1 97 ? 12.315 -3.349 -23.696 1.00 97.06 97 ARG A O 1
ATOM 741 N N . GLN A 1 98 ? 10.747 -1.932 -22.939 1.00 95.88 98 GLN A N 1
ATOM 742 C CA . GLN A 1 98 ? 10.814 -1.019 -24.090 1.00 95.88 98 GLN A CA 1
ATOM 743 C C . GLN A 1 98 ? 12.187 -0.347 -24.212 1.00 95.88 98 GLN A C 1
ATOM 745 O O . GLN A 1 98 ? 12.746 -0.282 -25.303 1.00 95.88 98 GLN A O 1
ATOM 750 N N . ILE A 1 99 ? 12.766 0.090 -23.089 1.00 94.94 99 ILE A N 1
ATOM 751 C CA . ILE A 1 99 ? 14.124 0.646 -23.039 1.00 94.94 99 ILE A CA 1
ATOM 752 C C . ILE A 1 99 ? 15.150 -0.392 -23.496 1.00 94.94 99 ILE A C 1
ATOM 754 O O . ILE A 1 99 ? 16.090 -0.044 -24.206 1.00 94.94 99 ILE A O 1
ATOM 758 N N . ALA A 1 100 ? 15.005 -1.653 -23.080 1.00 94.06 100 ALA A N 1
ATOM 759 C CA . ALA A 1 100 ? 15.925 -2.713 -23.479 1.00 94.06 100 ALA A CA 1
ATOM 760 C C . ALA A 1 100 ? 15.903 -2.951 -24.996 1.00 94.06 100 ALA A C 1
ATOM 762 O O . ALA A 1 100 ? 16.972 -3.069 -25.588 1.00 94.06 100 ALA A O 1
ATOM 763 N N . VAL A 1 101 ? 14.717 -2.961 -25.614 1.00 93.44 101 VAL A N 1
ATOM 764 C CA . VAL A 1 101 ? 14.562 -3.072 -27.076 1.00 93.44 101 VAL A CA 1
ATOM 765 C C . VAL A 1 101 ? 15.197 -1.870 -27.779 1.00 93.44 101 VAL A C 1
ATOM 767 O O . VAL A 1 101 ? 16.074 -2.053 -28.613 1.00 93.44 101 VAL A O 1
ATOM 770 N N . ALA A 1 102 ? 14.869 -0.646 -27.357 1.00 89.69 102 ALA A N 1
ATOM 771 C CA . ALA A 1 102 ? 15.393 0.587 -27.958 1.00 89.69 102 ALA A CA 1
ATOM 772 C C . ALA A 1 102 ? 16.917 0.784 -27.799 1.00 89.69 102 ALA A C 1
ATOM 774 O O . ALA A 1 102 ? 17.487 1.690 -28.395 1.00 89.69 102 ALA A O 1
ATOM 775 N N . ARG A 1 103 ? 17.585 -0.015 -26.956 1.00 85.50 103 ARG A N 1
ATOM 776 C CA . ARG A 1 103 ? 19.051 -0.016 -26.788 1.00 85.50 103 ARG A CA 1
ATOM 777 C C . ARG A 1 103 ? 19.764 -1.095 -27.607 1.00 85.50 103 ARG A C 1
ATOM 779 O O . ARG A 1 103 ? 20.994 -1.105 -27.614 1.00 85.50 103 ARG A O 1
ATOM 786 N N . GLN A 1 104 ? 19.023 -2.051 -28.166 1.00 77.38 104 GLN A N 1
ATOM 787 C CA . GLN A 1 104 ? 19.559 -3.155 -28.969 1.00 77.38 104 GLN A CA 1
ATOM 788 C C . GLN A 1 104 ? 19.533 -2.859 -30.475 1.00 77.38 104 GLN A C 1
ATOM 790 O O . GLN A 1 104 ? 20.300 -3.495 -31.201 1.00 77.38 104 GLN A O 1
ATOM 795 N N . ASP A 1 105 ? 18.697 -1.909 -30.901 1.00 53.22 105 ASP A N 1
ATOM 796 C CA . ASP A 1 105 ? 18.644 -1.337 -32.255 1.00 53.22 105 ASP A CA 1
ATOM 797 C C . ASP A 1 105 ? 19.659 -0.187 -32.435 1.00 53.22 105 ASP A C 1
ATOM 799 O O . ASP A 1 105 ? 20.198 -0.048 -33.560 1.00 53.22 105 ASP A O 1
#

Sequence (105 aa):
MADEDKDLLDALVRKRVSLVSTVSALTAKALKLAQAISGVDMDILRLELEISRNAPSTQLVQELHESQENAARMRAAHDDCLEEIAAAEEEVADVDRQIAVARQD

Mean predicted aligned error: 4.62 Å

Solvent-accessible surface area (backbone atoms only — not comparable to full-atom values): 5531 Å² total; per-residue (Å²): 101,82,68,55,53,49,52,50,46,53,51,46,51,52,49,43,54,52,42,54,51,51,40,51,53,38,52,53,50,32,51,52,38,55,55,50,42,54,51,42,54,52,51,40,53,50,42,54,52,50,42,72,76,42,82,73,44,75,66,57,55,49,54,38,48,54,42,50,55,50,41,52,55,47,49,52,56,30,53,54,32,52,54,54,34,54,54,41,52,51,52,41,53,53,44,53,52,51,48,54,53,67,71,74,112

pLDDT: mean 94.71, std 7.69, range [53.22, 98.62]

Nearest PDB structures (foldseek):
  8i21-assembly1_A  TM=8.803E-01  e=1.543E-01  Saccharomyces cerevisiae S288C
  6pyu-assembly1_B  TM=9.121E-01  e=2.918E-01  Homo sapiens
  8i4v-assembly1_B  TM=5.577E-01  e=4.014E-01  Saccharomyces cerevisiae S288C
  3k29-assembly1_A  TM=8.027E-01  e=2.243E+00  Chlamydia trachomatis
  6b87-assembly1_A-2  TM=4.798E-01  e=4.559E-01  synthetic construct